Protein AF-A0A2V6NVK5-F1 (afdb_monomer_lite)

Structure (mmCIF, N/CA/C/O backbone):
data_AF-A0A2V6NVK5-F1
#
_entry.id   AF-A0A2V6NVK5-F1
#
loop_
_atom_site.group_PDB
_atom_site.id
_atom_site.type_symbol
_atom_site.label_atom_id
_atom_site.label_alt_id
_atom_site.label_comp_id
_atom_site.label_asym_id
_atom_site.label_entity_id
_atom_site.label_seq_id
_atom_site.pdbx_PDB_ins_code
_atom_site.Cartn_x
_atom_site.Cartn_y
_atom_site.Cartn_z
_atom_site.occupancy
_atom_site.B_iso_or_equiv
_atom_site.auth_seq_id
_atom_site.auth_comp_id
_atom_site.auth_asym_id
_atom_site.auth_atom_id
_atom_site.pdbx_PDB_model_num
ATOM 1 N N . MET A 1 1 ? -63.615 -15.060 -67.276 1.00 38.47 1 MET A N 1
ATOM 2 C CA . MET A 1 1 ? -62.724 -16.230 -67.419 1.00 38.47 1 MET A CA 1
ATOM 3 C C . MET A 1 1 ? -61.488 -16.027 -66.559 1.00 38.47 1 MET A C 1
ATOM 5 O O . MET A 1 1 ? -60.958 -14.928 -66.597 1.00 38.47 1 MET A O 1
ATOM 9 N N . SER A 1 2 ? -61.069 -17.094 -65.866 1.00 39.78 2 SER A N 1
ATOM 10 C CA . SER A 1 2 ? -59.786 -17.309 -65.161 1.00 39.78 2 SER A CA 1
ATOM 11 C C . SER A 1 2 ? -59.443 -16.378 -63.991 1.00 39.78 2 SER A C 1
ATOM 13 O O . SER A 1 2 ? -59.455 -15.169 -64.139 1.00 39.78 2 SER A O 1
ATOM 15 N N . SER A 1 3 ? -59.061 -16.840 -62.801 1.00 46.56 3 SER A N 1
ATOM 16 C CA . SER A 1 3 ? -58.874 -18.193 -62.265 1.00 46.56 3 SER A CA 1
ATOM 17 C C . SER A 1 3 ? -58.940 -18.110 -60.740 1.00 46.56 3 SER A C 1
ATOM 19 O O . SER A 1 3 ? -58.500 -17.124 -60.150 1.00 46.56 3 SER A O 1
ATOM 21 N N . GLY A 1 4 ? -59.493 -19.150 -60.118 1.00 39.75 4 GLY A N 1
ATOM 22 C CA . GLY A 1 4 ? -59.526 -19.323 -58.672 1.00 39.75 4 GLY A CA 1
ATOM 23 C C . GLY A 1 4 ? -58.248 -19.930 -58.085 1.00 39.75 4 GLY A C 1
ATOM 24 O O . GLY A 1 4 ? -57.452 -20.550 -58.783 1.00 39.75 4 GLY A O 1
ATOM 25 N N . THR A 1 5 ? -58.134 -19.726 -56.772 1.00 47.91 5 THR A N 1
ATOM 26 C CA . THR A 1 5 ? -57.737 -20.671 -55.713 1.00 47.91 5 THR A CA 1
ATOM 27 C C . THR A 1 5 ? -56.517 -21.567 -55.944 1.00 47.91 5 THR A C 1
ATOM 29 O O . THR A 1 5 ? -56.575 -22.488 -56.747 1.00 47.91 5 THR A O 1
ATOM 32 N N . THR A 1 6 ? -55.497 -21.452 -55.083 1.00 47.38 6 THR A N 1
ATOM 33 C CA . THR A 1 6 ? -55.057 -22.583 -54.235 1.00 47.38 6 THR A CA 1
ATOM 34 C C . THR A 1 6 ? -54.262 -22.087 -53.030 1.00 47.38 6 THR A C 1
ATOM 36 O O . THR A 1 6 ? -53.190 -21.497 -53.116 1.00 47.38 6 THR A O 1
ATOM 39 N N . 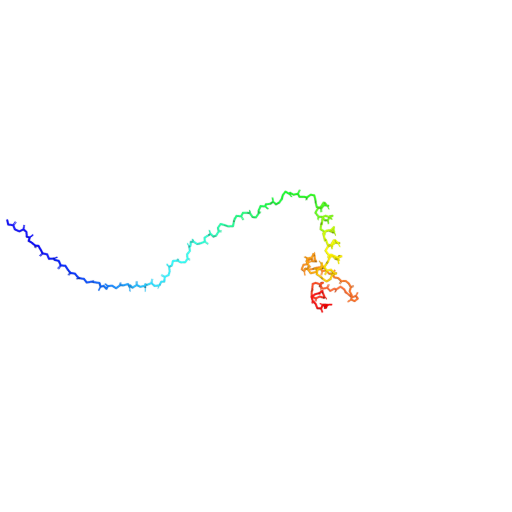THR A 1 7 ? -54.862 -22.374 -51.891 1.00 38.06 7 THR A N 1
ATOM 40 C CA . THR A 1 7 ? -54.367 -22.278 -50.531 1.00 38.06 7 THR A CA 1
ATOM 41 C C . THR A 1 7 ? -53.385 -23.428 -50.234 1.00 38.06 7 THR A C 1
ATOM 43 O O . THR A 1 7 ? -53.581 -24.543 -50.706 1.00 38.06 7 THR A O 1
ATOM 46 N N . ILE A 1 8 ? -52.442 -23.169 -49.315 1.00 47.78 8 ILE A N 1
ATOM 47 C CA . ILE A 1 8 ? -51.958 -24.085 -48.256 1.00 47.78 8 ILE A CA 1
ATOM 48 C C . ILE A 1 8 ? -50.594 -24.823 -48.372 1.00 47.78 8 ILE A C 1
ATOM 50 O O . ILE A 1 8 ? -50.327 -25.609 -49.271 1.00 47.78 8 ILE A O 1
ATOM 54 N N . HIS A 1 9 ? -49.850 -24.658 -47.259 1.00 41.56 9 HIS A N 1
ATOM 55 C CA . HIS A 1 9 ? -48.816 -25.491 -46.614 1.00 41.56 9 HIS A CA 1
ATOM 56 C C . HIS A 1 9 ? -47.488 -25.707 -47.379 1.00 41.56 9 HIS A C 1
ATOM 58 O O . HIS A 1 9 ? -47.451 -26.151 -48.510 1.00 41.56 9 HIS A O 1
ATOM 64 N N . ARG A 1 10 ? -46.314 -25.542 -46.761 1.00 53.34 10 ARG A N 1
ATOM 65 C CA . ARG A 1 10 ? -45.865 -26.338 -45.610 1.00 53.34 10 ARG A CA 1
ATOM 66 C C . ARG A 1 10 ? -44.637 -25.705 -44.945 1.00 53.34 10 ARG A C 1
ATOM 68 O O . ARG A 1 10 ? -43.648 -25.401 -45.595 1.00 53.34 10 ARG A O 1
ATOM 75 N N . ARG A 1 11 ? -44.702 -25.607 -43.616 1.00 59.62 11 ARG A N 1
ATOM 76 C CA . ARG A 1 11 ? -43.563 -25.422 -42.707 1.00 59.62 11 ARG A CA 1
ATOM 77 C C . ARG A 1 11 ? -42.478 -26.467 -43.002 1.00 59.62 11 ARG A C 1
ATOM 79 O O . ARG A 1 11 ? -42.821 -27.648 -43.015 1.00 59.62 11 ARG A O 1
ATOM 86 N N . ARG A 1 12 ? -41.226 -26.029 -43.191 1.00 50.88 12 ARG A N 1
ATOM 87 C CA . ARG A 1 12 ? -39.919 -26.735 -43.092 1.00 50.88 12 ARG A CA 1
ATOM 88 C C . ARG A 1 12 ? -38.914 -25.862 -43.869 1.00 50.88 12 ARG A C 1
ATOM 90 O O . ARG A 1 12 ? -39.208 -25.508 -44.994 1.00 50.88 12 ARG A O 1
ATOM 97 N N . ALA A 1 13 ? -37.761 -25.439 -43.381 1.00 42.38 13 ALA A N 1
ATOM 98 C CA . ALA A 1 13 ? -36.995 -25.828 -42.220 1.00 42.38 13 ALA A CA 1
ATOM 99 C C . ALA A 1 13 ? -36.125 -24.628 -41.813 1.00 42.38 13 ALA A C 1
ATOM 101 O O . ALA A 1 13 ? -35.529 -23.969 -42.661 1.00 42.38 13 ALA A O 1
ATOM 102 N N . ILE A 1 14 ? -36.059 -24.367 -40.508 1.00 52.41 14 ILE A N 1
ATOM 103 C CA . ILE A 1 14 ? -34.947 -23.641 -39.901 1.00 52.41 14 ILE A CA 1
ATOM 104 C C . ILE A 1 14 ? -33.703 -24.476 -40.208 1.00 52.41 14 ILE A C 1
ATOM 106 O O . ILE A 1 14 ? -33.571 -25.587 -39.698 1.00 52.41 14 ILE A O 1
ATOM 110 N N . LEU A 1 15 ? -32.834 -23.973 -41.080 1.00 46.97 15 LEU A N 1
ATOM 111 C CA . LEU A 1 15 ? -31.492 -24.503 -41.270 1.00 46.97 15 LEU A CA 1
ATOM 112 C C . LEU A 1 15 ? -30.516 -23.418 -40.835 1.00 46.97 15 LEU A C 1
ATOM 114 O O . LEU A 1 15 ? -30.261 -22.446 -41.540 1.00 46.97 15 LEU A O 1
ATOM 118 N N . ILE A 1 16 ? -30.020 -23.604 -39.616 1.00 49.56 16 ILE A N 1
ATOM 119 C CA . ILE A 1 16 ? -28.817 -22.966 -39.104 1.00 49.56 16 ILE A CA 1
ATOM 120 C C . ILE A 1 16 ? -27.672 -23.453 -39.997 1.00 49.56 16 ILE A C 1
ATOM 122 O O . ILE A 1 16 ? -27.270 -24.611 -39.910 1.00 49.56 16 ILE A O 1
ATOM 126 N N . ALA A 1 17 ? -27.162 -22.579 -40.859 1.00 40.56 17 ALA A N 1
ATOM 127 C CA . ALA A 1 17 ? -25.856 -22.744 -41.477 1.00 40.56 17 ALA A CA 1
ATOM 128 C C . ALA A 1 17 ? -24.887 -21.821 -40.735 1.00 40.56 17 ALA A C 1
ATOM 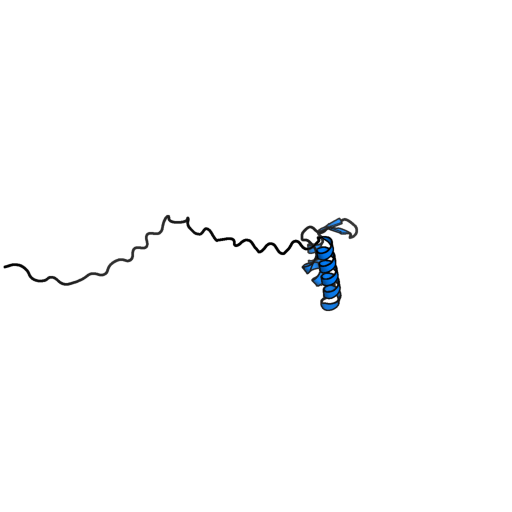130 O O . ALA A 1 17 ? -24.769 -20.630 -41.014 1.00 40.56 17 ALA A O 1
ATOM 131 N N . ALA A 1 18 ? -24.251 -22.394 -39.718 1.00 47.97 18 ALA A N 1
ATOM 132 C CA . ALA A 1 18 ? -23.054 -21.856 -39.106 1.00 47.97 18 ALA A CA 1
ATOM 133 C C . ALA A 1 18 ? -21.928 -21.851 -40.146 1.00 47.97 18 ALA A C 1
ATOM 135 O O . ALA A 1 18 ? -21.631 -22.906 -40.699 1.00 47.97 18 ALA A O 1
ATOM 136 N N . THR A 1 19 ? -21.331 -20.687 -40.416 1.00 49.75 19 THR A N 1
ATOM 137 C CA . THR A 1 19 ? -19.884 -20.437 -40.617 1.00 49.75 19 THR A CA 1
ATOM 138 C C . THR A 1 19 ? -19.677 -19.065 -41.273 1.00 49.75 19 THR A C 1
ATOM 140 O O . THR A 1 19 ? -20.191 -18.798 -42.349 1.00 49.75 19 THR A O 1
ATOM 143 N N . GLY A 1 20 ? -18.886 -18.199 -40.627 1.00 47.62 20 GLY A N 1
ATOM 144 C CA . GLY A 1 20 ? -18.205 -17.090 -41.310 1.00 47.62 20 GLY A CA 1
ATOM 145 C C . GLY A 1 20 ? -18.898 -15.723 -41.336 1.00 47.62 20 GLY A C 1
ATOM 146 O O . GLY A 1 20 ? -19.153 -15.192 -42.407 1.00 47.62 20 GLY A O 1
ATOM 147 N N . ALA A 1 21 ? -19.115 -15.097 -40.176 1.00 46.75 21 ALA A N 1
ATOM 148 C CA . ALA A 1 21 ? -19.282 -13.638 -40.084 1.00 46.75 21 ALA A CA 1
ATOM 149 C C . ALA A 1 21 ? -18.771 -13.125 -38.725 1.00 46.75 21 ALA A C 1
ATOM 151 O O . ALA A 1 21 ? -19.504 -12.558 -37.922 1.00 46.75 21 ALA A O 1
ATOM 152 N N . ALA A 1 22 ? -17.499 -13.400 -38.435 1.00 52.69 22 ALA A N 1
ATOM 153 C CA . ALA A 1 22 ? -16.809 -12.939 -37.236 1.00 52.69 22 ALA A CA 1
ATOM 154 C C . ALA A 1 22 ? -15.947 -11.714 -37.569 1.00 52.69 22 ALA A C 1
ATOM 156 O O . ALA A 1 22 ? -14.743 -11.867 -37.728 1.00 52.69 22 ALA A O 1
ATOM 157 N N . LEU A 1 23 ? -16.544 -10.521 -37.715 1.00 56.47 23 LEU A N 1
ATOM 158 C CA . LEU A 1 23 ? -15.797 -9.252 -37.642 1.00 56.47 23 LEU A CA 1
ATOM 159 C C . LEU A 1 23 ? -16.714 -8.014 -37.555 1.00 56.47 23 LEU A C 1
ATOM 161 O O . LEU A 1 23 ? -16.837 -7.274 -38.522 1.00 56.47 23 LEU A O 1
ATOM 165 N N . ALA A 1 24 ? -17.376 -7.765 -36.419 1.00 55.84 24 ALA A N 1
ATOM 166 C CA . ALA A 1 24 ? -18.004 -6.452 -36.178 1.00 55.84 24 ALA A CA 1
ATOM 167 C C . ALA A 1 24 ? -18.327 -6.154 -34.698 1.00 55.84 24 ALA A C 1
ATOM 169 O O . ALA A 1 24 ? -19.341 -5.531 -34.403 1.00 55.84 24 ALA A O 1
ATOM 170 N N . LEU A 1 25 ? -17.484 -6.575 -33.749 1.00 53.97 25 LEU A N 1
ATOM 171 C CA . LEU A 1 25 ? -17.516 -6.025 -32.386 1.00 53.97 25 LEU A CA 1
ATOM 172 C C . LEU A 1 25 ? -16.234 -5.222 -32.146 1.00 53.97 25 LEU A C 1
ATOM 174 O O . LEU A 1 25 ? -15.335 -5.644 -31.426 1.00 53.97 25 LEU A O 1
ATOM 178 N N . CYS A 1 26 ? -16.142 -4.049 -32.774 1.00 47.91 26 CYS A N 1
ATOM 179 C CA . CYS A 1 26 ? -15.263 -2.998 -32.275 1.00 47.91 26 CYS A CA 1
ATOM 180 C C . CYS A 1 26 ? -15.914 -2.440 -31.009 1.00 47.91 26 CYS A C 1
ATOM 182 O O . CYS A 1 26 ? -16.747 -1.537 -31.068 1.00 47.91 26 CYS A O 1
ATOM 184 N N . SER A 1 27 ? -15.577 -3.032 -29.866 1.00 56.94 27 SER A N 1
ATOM 185 C CA . SER A 1 27 ? -15.878 -2.475 -28.554 1.00 56.94 27 SER A CA 1
ATOM 186 C C . SER A 1 27 ? -15.345 -1.046 -28.510 1.00 56.94 27 SER A C 1
ATOM 188 O O . SER A 1 27 ? -14.138 -0.828 -28.611 1.00 56.94 27 SER A O 1
ATOM 190 N N . ALA A 1 28 ? -16.239 -0.070 -28.381 1.00 56.69 28 ALA A N 1
ATOM 191 C CA . ALA A 1 28 ? -15.859 1.289 -28.051 1.00 56.69 28 ALA A CA 1
ATOM 192 C C . ALA A 1 28 ? -15.208 1.268 -26.660 1.00 56.69 28 ALA A C 1
ATOM 194 O O . ALA A 1 28 ? -15.893 1.262 -25.639 1.00 56.69 28 ALA A O 1
ATOM 195 N N . VAL A 1 29 ? -13.876 1.220 -26.615 1.00 63.72 29 VAL A N 1
ATOM 196 C CA . VAL A 1 29 ? -13.126 1.683 -25.450 1.00 63.72 29 VAL A CA 1
ATOM 197 C C . VAL A 1 29 ? -13.409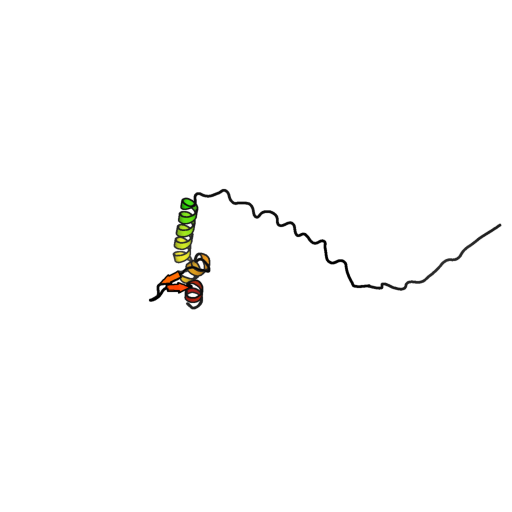 3.177 -25.365 1.00 63.72 29 VAL A C 1
ATOM 199 O O . VAL A 1 29 ? -12.869 3.977 -26.125 1.00 63.72 29 VAL A O 1
ATOM 202 N N . ALA A 1 30 ? -14.339 3.552 -24.487 1.00 60.56 30 ALA A N 1
ATOM 203 C CA . ALA A 1 30 ? -14.400 4.922 -24.015 1.00 60.56 30 ALA A CA 1
ATOM 204 C C . ALA A 1 30 ? -13.031 5.229 -23.388 1.00 60.56 30 ALA A C 1
ATOM 206 O O . ALA A 1 30 ? -12.526 4.382 -22.641 1.00 60.56 30 ALA A O 1
ATOM 207 N N . PRO A 1 31 ? -12.400 6.380 -23.681 1.00 58.66 31 PRO A N 1
ATOM 208 C CA . PRO A 1 31 ? -11.223 6.778 -22.932 1.00 58.66 31 PRO A CA 1
ATOM 209 C C . PRO A 1 31 ? -11.638 6.806 -21.462 1.00 58.66 31 PRO A C 1
ATOM 211 O O . PRO A 1 31 ? -12.538 7.560 -21.087 1.00 58.66 31 PRO A O 1
ATOM 214 N N . ALA A 1 32 ? -11.038 5.931 -20.648 1.00 58.94 32 ALA A N 1
ATOM 215 C CA . ALA A 1 32 ? -11.098 6.067 -19.203 1.00 58.94 32 ALA A CA 1
ATOM 216 C C . ALA A 1 32 ? -10.691 7.513 -18.928 1.00 58.94 32 ALA A C 1
ATOM 218 O O . ALA A 1 32 ? -9.604 7.919 -19.344 1.00 58.94 32 ALA A O 1
ATOM 219 N N . GLY A 1 33 ? -11.625 8.307 -18.395 1.00 49.75 33 GLY A N 1
ATOM 220 C CA . GLY A 1 33 ? -11.457 9.747 -18.269 1.00 49.75 33 GLY A CA 1
ATOM 221 C C . GLY A 1 33 ? -10.086 10.025 -17.679 1.00 49.75 33 GLY A C 1
ATOM 222 O O . GLY A 1 33 ? -9.778 9.525 -16.599 1.00 49.75 33 GLY A O 1
ATOM 223 N N . ALA A 1 34 ? -9.249 10.750 -18.424 1.00 57.09 34 ALA A N 1
ATOM 224 C CA . ALA A 1 34 ? -7.998 11.244 -17.889 1.00 57.09 34 ALA A CA 1
ATOM 225 C C . ALA A 1 34 ? -8.381 12.076 -16.667 1.00 57.09 34 ALA A C 1
ATOM 227 O O . ALA A 1 34 ? -8.970 13.152 -16.806 1.00 57.09 34 ALA A O 1
ATOM 228 N N . ALA A 1 35 ? -8.149 11.526 -15.473 1.00 62.75 35 ALA A N 1
ATOM 229 C CA . ALA A 1 35 ? -8.286 12.285 -14.247 1.00 62.75 35 ALA A CA 1
ATOM 230 C C . ALA A 1 35 ? -7.467 13.571 -14.434 1.00 62.75 35 ALA A C 1
ATOM 232 O O . ALA A 1 35 ? -6.402 13.510 -15.065 1.00 62.75 35 ALA A O 1
ATOM 233 N N . PRO A 1 36 ? -7.961 14.735 -13.970 1.00 61.34 36 PRO A N 1
ATOM 234 C CA . PRO A 1 36 ? -7.186 15.965 -14.049 1.00 61.34 36 PRO A CA 1
ATOM 235 C C . PRO A 1 36 ? -5.785 15.668 -13.525 1.00 61.34 36 PRO A C 1
ATOM 237 O O . PRO A 1 36 ? -5.659 14.997 -12.497 1.00 61.34 36 PRO A O 1
ATOM 240 N N . ALA A 1 37 ? -4.762 16.090 -14.277 1.00 63.28 37 ALA A N 1
ATOM 241 C CA . ALA A 1 37 ? -3.370 15.866 -13.920 1.00 63.28 37 ALA A CA 1
ATOM 242 C C . ALA A 1 37 ? -3.143 16.479 -12.535 1.00 63.28 37 ALA A C 1
ATOM 244 O O . ALA A 1 37 ? -2.982 17.687 -12.388 1.00 63.28 37 ALA A O 1
ATOM 245 N N . THR A 1 38 ? -3.255 15.635 -11.515 1.00 70.00 38 THR A N 1
ATOM 246 C CA . THR A 1 38 ? -2.974 15.994 -10.136 1.00 70.00 38 THR A CA 1
ATOM 247 C C . THR A 1 38 ? -1.468 16.170 -10.077 1.00 70.00 38 THR A C 1
ATOM 249 O O . THR A 1 38 ? -0.750 15.387 -10.707 1.00 70.00 38 THR A O 1
ATOM 252 N N . ASP A 1 39 ? -0.991 17.208 -9.389 1.00 91.44 39 ASP A N 1
ATOM 253 C CA . ASP A 1 39 ? 0.444 17.382 -9.188 1.00 91.44 39 ASP A CA 1
ATOM 254 C C . ASP A 1 39 ? 1.019 16.042 -8.685 1.00 91.44 39 ASP A C 1
ATOM 256 O O . ASP A 1 39 ? 0.447 15.449 -7.759 1.00 91.44 39 ASP A O 1
ATOM 260 N N . PRO A 1 40 ? 2.084 15.496 -9.304 1.00 92.31 40 PRO A N 1
ATOM 261 C CA . PRO A 1 40 ? 2.668 14.232 -8.869 1.00 92.31 40 PRO A CA 1
ATOM 262 C C . PRO A 1 40 ? 2.970 14.198 -7.365 1.00 92.31 40 PRO A C 1
ATOM 264 O O . PRO A 1 40 ? 2.830 13.145 -6.736 1.00 92.31 40 PRO A O 1
ATOM 267 N N . LEU A 1 41 ? 3.325 15.345 -6.775 1.00 94.38 41 LEU A N 1
ATOM 268 C CA . LEU A 1 41 ? 3.518 15.485 -5.337 1.00 94.38 41 LEU A CA 1
ATOM 269 C C . LEU A 1 41 ? 2.208 15.298 -4.566 1.00 94.38 41 LEU A C 1
ATOM 271 O O . LEU A 1 41 ? 2.173 14.522 -3.611 1.00 94.38 41 LEU A O 1
ATOM 275 N N . ASP A 1 42 ? 1.131 15.959 -4.982 1.00 95.12 42 ASP A N 1
ATOM 276 C CA . ASP A 1 42 ? -0.176 15.840 -4.330 1.00 95.12 42 ASP A CA 1
ATOM 277 C C . ASP A 1 42 ? -0.709 14.405 -4.413 1.00 95.12 42 ASP A C 1
ATOM 279 O O . ASP A 1 42 ? -1.230 13.874 -3.428 1.00 95.12 42 ASP A O 1
ATOM 283 N N . SER A 1 43 ? -0.509 13.737 -5.554 1.00 93.25 43 SER A N 1
ATOM 284 C CA . SER A 1 43 ? -0.875 12.328 -5.734 1.00 93.25 43 SER A CA 1
ATOM 285 C C . SER A 1 43 ? -0.099 11.408 -4.786 1.00 93.25 43 SER A C 1
ATOM 287 O O . SER A 1 43 ? -0.677 10.487 -4.198 1.00 93.25 43 SER A O 1
ATOM 289 N N . LEU A 1 44 ? 1.204 11.650 -4.609 1.00 94.31 44 LEU A N 1
ATOM 290 C CA . LEU A 1 44 ? 2.031 10.880 -3.681 1.00 94.31 44 LEU A CA 1
ATOM 291 C C . LEU A 1 44 ? 1.584 11.110 -2.233 1.00 94.31 44 LEU A C 1
ATOM 293 O O . LEU A 1 44 ? 1.350 10.152 -1.498 1.00 94.31 44 LEU A O 1
ATOM 297 N N . VAL A 1 45 ? 1.387 12.371 -1.837 1.00 96.94 45 VAL A N 1
ATOM 298 C CA . VAL A 1 45 ? 0.925 12.737 -0.488 1.00 96.94 45 VAL A CA 1
ATOM 299 C C . VAL A 1 45 ? -0.437 12.117 -0.181 1.00 96.94 45 VAL A C 1
ATOM 301 O O . VAL A 1 45 ? -0.645 11.606 0.923 1.00 96.94 45 VAL A O 1
ATOM 304 N N . ALA A 1 46 ? -1.369 12.142 -1.135 1.00 97.06 46 ALA A N 1
ATOM 305 C CA . ALA A 1 46 ? -2.676 11.518 -0.975 1.00 97.06 46 ALA A CA 1
ATOM 306 C C . ALA A 1 46 ? -2.559 9.997 -0.781 1.00 97.06 46 ALA A C 1
ATOM 308 O O . ALA A 1 46 ? -3.190 9.451 0.127 1.00 97.06 46 ALA A O 1
ATOM 309 N N . SER A 1 47 ? -1.712 9.336 -1.576 1.00 97.12 47 SER A N 1
ATOM 310 C CA . SER A 1 47 ? -1.482 7.887 -1.496 1.00 97.12 47 SER A CA 1
ATOM 311 C C . SER A 1 47 ? -0.880 7.479 -0.148 1.00 97.12 47 SER A C 1
ATOM 313 O O . SER A 1 47 ? -1.394 6.571 0.503 1.00 97.12 47 SER A O 1
ATOM 315 N N . GLU A 1 48 ? 0.132 8.203 0.333 1.00 98.12 48 GLU A N 1
ATOM 316 C CA . GLU A 1 48 ? 0.765 7.947 1.636 1.00 98.12 48 GLU A CA 1
ATOM 317 C C . GLU A 1 48 ? -0.207 8.152 2.807 1.00 98.12 48 GLU A C 1
ATOM 319 O O . GLU A 1 48 ? -0.272 7.340 3.733 1.00 98.12 48 GLU A O 1
ATOM 324 N N . ARG A 1 49 ? -1.026 9.212 2.765 1.00 98.62 49 ARG A N 1
ATOM 325 C CA . ARG A 1 49 ? -2.056 9.451 3.792 1.00 98.62 49 ARG A CA 1
ATOM 326 C C . ARG A 1 49 ? -3.108 8.345 3.805 1.00 98.62 49 ARG A C 1
ATOM 328 O O . ARG A 1 49 ? -3.519 7.918 4.886 1.00 98.62 49 ARG A O 1
ATOM 335 N N . ALA A 1 50 ? -3.537 7.884 2.631 1.00 98.62 50 ALA A N 1
ATOM 336 C CA . ALA A 1 50 ? -4.502 6.799 2.505 1.00 98.62 50 ALA A CA 1
ATOM 337 C C . ALA A 1 50 ? -3.927 5.468 3.021 1.00 98.62 50 ALA A C 1
ATOM 339 O O . ALA A 1 50 ? -4.591 4.785 3.806 1.00 98.62 50 ALA A O 1
ATOM 340 N N . PHE A 1 51 ? -2.675 5.152 2.677 1.00 98.62 51 PHE A N 1
ATOM 341 C CA . PHE A 1 51 ? -1.951 4.003 3.221 1.00 98.62 51 PHE A CA 1
ATOM 342 C C . PHE A 1 51 ? -1.856 4.067 4.750 1.00 98.62 51 PHE A C 1
ATOM 344 O O . PHE A 1 51 ? -2.239 3.114 5.432 1.00 98.62 51 PHE A O 1
ATOM 351 N N . ALA A 1 52 ? -1.416 5.201 5.307 1.00 98.69 52 ALA A N 1
ATOM 352 C CA . ALA A 1 52 ? -1.285 5.380 6.751 1.00 98.69 52 ALA A CA 1
ATOM 353 C C . ALA A 1 52 ? -2.627 5.169 7.469 1.00 98.69 52 ALA A C 1
ATOM 355 O O . ALA A 1 52 ? -2.697 4.396 8.429 1.00 98.69 52 ALA A O 1
ATOM 356 N N . ALA A 1 53 ? -3.705 5.781 6.970 1.00 98.81 53 ALA A N 1
ATOM 357 C CA . ALA A 1 53 ? -5.045 5.603 7.522 1.00 98.81 53 ALA A CA 1
ATOM 358 C C . ALA A 1 53 ? -5.503 4.134 7.467 1.00 98.81 53 ALA A C 1
ATOM 360 O O . ALA A 1 53 ? -5.965 3.593 8.475 1.00 98.81 53 ALA A O 1
ATOM 361 N N . MET A 1 54 ? -5.326 3.463 6.326 1.00 98.75 54 MET A N 1
ATOM 362 C CA . MET A 1 54 ? -5.717 2.061 6.166 1.00 98.75 54 MET A CA 1
ATOM 363 C C . MET A 1 54 ? -4.890 1.127 7.052 1.00 98.75 54 MET A C 1
ATOM 365 O O . MET A 1 54 ? -5.445 0.188 7.618 1.00 98.75 54 MET A O 1
ATOM 369 N N . SER A 1 55 ? -3.595 1.396 7.227 1.00 98.44 55 SER A N 1
ATOM 370 C CA . SER A 1 55 ? -2.713 0.575 8.065 1.00 98.44 55 SER A CA 1
ATOM 371 C C . SER A 1 55 ? -3.171 0.535 9.525 1.00 98.44 55 SER A C 1
ATOM 373 O O . SER A 1 55 ? -3.072 -0.506 10.171 1.00 98.44 55 SER A O 1
ATOM 375 N N . VAL A 1 56 ? -3.741 1.639 10.020 1.00 98.44 56 VAL A N 1
ATOM 376 C CA . VAL A 1 56 ? -4.331 1.725 11.362 1.00 98.44 56 VAL A CA 1
ATOM 377 C C . VAL A 1 56 ? -5.704 1.053 11.399 1.00 98.44 56 VAL A C 1
ATOM 379 O O . VAL A 1 56 ? -6.012 0.341 12.349 1.00 98.44 56 VAL A O 1
ATOM 382 N N . GLN A 1 57 ? -6.531 1.261 10.371 1.00 98.56 57 GLN A N 1
ATOM 383 C CA . GLN A 1 57 ? -7.909 0.759 10.338 1.00 98.56 57 GLN A CA 1
ATOM 384 C C . GLN A 1 57 ? -8.017 -0.752 10.086 1.00 98.56 57 GLN A C 1
ATOM 386 O O . GLN A 1 57 ? -8.892 -1.403 10.650 1.00 98.56 57 GLN A O 1
ATOM 391 N N . LYS A 1 58 ? -7.173 -1.298 9.206 1.00 97.75 58 LYS A N 1
ATOM 392 C CA . LYS A 1 58 ? -7.250 -2.680 8.695 1.00 97.75 58 LYS A CA 1
ATOM 393 C C . LYS A 1 58 ? -5.976 -3.488 8.935 1.00 97.75 58 LYS A C 1
ATOM 395 O O . LYS A 1 58 ? -5.946 -4.686 8.683 1.00 97.75 58 LYS A O 1
ATOM 400 N N . GLY A 1 59 ? -4.928 -2.852 9.449 1.00 97.69 59 GLY A N 1
ATOM 401 C CA . GLY A 1 59 ? -3.647 -3.494 9.689 1.00 97.69 59 GLY A CA 1
ATOM 402 C C . GLY A 1 59 ? -2.685 -3.390 8.508 1.00 97.69 59 GLY A C 1
ATOM 403 O O . GLY A 1 59 ? -3.035 -3.082 7.368 1.00 97.69 59 GLY A O 1
ATOM 404 N N . MET A 1 60 ? -1.419 -3.664 8.815 1.00 96.69 60 MET A N 1
ATOM 405 C CA . MET A 1 60 ? -0.296 -3.434 7.908 1.00 96.69 60 MET A CA 1
ATOM 406 C C . MET A 1 60 ? -0.330 -4.335 6.668 1.00 96.69 60 MET A C 1
ATOM 408 O O . MET A 1 60 ? 0.017 -3.897 5.576 1.00 96.69 60 MET A O 1
ATOM 412 N N . ARG A 1 61 ? -0.749 -5.596 6.828 1.00 97.06 61 ARG A N 1
ATOM 413 C CA . ARG A 1 61 ? -0.813 -6.562 5.726 1.00 97.06 61 ARG A CA 1
ATOM 414 C C . ARG A 1 61 ? -1.747 -6.075 4.624 1.00 97.06 61 ARG A C 1
ATOM 416 O O . ARG A 1 61 ? -1.330 -6.001 3.474 1.00 97.06 61 ARG A O 1
ATOM 423 N N . ASP A 1 62 ? -2.972 -5.725 4.989 1.00 98.12 62 ASP A N 1
ATOM 424 C CA . ASP A 1 62 ? -3.996 -5.325 4.028 1.00 98.12 62 ASP A CA 1
ATOM 425 C C . ASP A 1 62 ? -3.651 -3.983 3.379 1.00 98.12 62 ASP A C 1
ATOM 427 O O . ASP A 1 62 ? -3.782 -3.845 2.167 1.00 98.12 62 ASP A O 1
ATOM 431 N N . ALA A 1 63 ? -3.108 -3.035 4.149 1.00 98.31 63 ALA A N 1
ATOM 432 C CA . ALA A 1 63 ? -2.620 -1.775 3.597 1.00 98.31 63 ALA A CA 1
ATOM 433 C C . ALA A 1 63 ? -1.496 -1.990 2.566 1.00 98.31 63 ALA A C 1
ATOM 435 O O . ALA A 1 63 ? -1.521 -1.394 1.494 1.00 98.31 63 ALA A O 1
ATOM 436 N N . PHE A 1 64 ? -0.530 -2.874 2.827 1.00 97.38 64 PHE A N 1
ATOM 437 C CA . PHE A 1 64 ? 0.492 -3.173 1.821 1.00 97.38 64 PHE A CA 1
ATOM 438 C C . PHE A 1 64 ? -0.063 -3.933 0.614 1.00 97.38 64 PHE A C 1
ATOM 440 O O . PHE A 1 64 ? 0.374 -3.670 -0.497 1.00 97.38 64 PHE A O 1
ATOM 447 N N . LEU A 1 65 ? -1.013 -4.855 0.776 1.00 97.25 65 LEU A N 1
ATOM 448 C CA . LEU A 1 65 ? -1.599 -5.545 -0.381 1.00 97.25 65 LEU A CA 1
ATOM 449 C C . LEU A 1 65 ? -2.391 -4.607 -1.300 1.00 97.25 65 LEU A C 1
ATOM 451 O O . LEU A 1 65 ? -2.418 -4.849 -2.506 1.00 97.25 65 LEU A O 1
ATOM 455 N N . GLU A 1 66 ? -2.976 -3.549 -0.737 1.00 97.94 66 GLU A N 1
ATOM 456 C CA . GLU A 1 66 ? -3.681 -2.500 -1.477 1.00 97.94 66 GLU A CA 1
ATOM 457 C C . GLU A 1 66 ? -2.716 -1.542 -2.193 1.00 97.94 66 GLU A C 1
ATOM 459 O O . GLU A 1 66 ? -2.823 -1.338 -3.399 1.00 97.94 66 GLU A O 1
ATOM 464 N N . PHE A 1 67 ? -1.765 -0.953 -1.461 1.00 97.62 67 PHE A N 1
ATOM 465 C CA . PHE A 1 67 ? -0.991 0.194 -1.956 1.00 97.62 67 PHE A CA 1
ATOM 466 C C . PHE A 1 67 ? 0.372 -0.163 -2.556 1.00 97.62 67 PHE A C 1
ATOM 468 O O . PHE A 1 67 ? 0.969 0.656 -3.254 1.00 97.62 67 PHE A O 1
ATOM 475 N N . LEU A 1 68 ? 0.911 -1.353 -2.284 1.00 97.31 68 LEU A N 1
ATOM 476 C CA . LEU A 1 68 ? 2.216 -1.739 -2.810 1.00 97.31 68 LEU A CA 1
ATOM 477 C C . LEU A 1 68 ? 2.114 -1.995 -4.319 1.00 97.31 68 LEU A C 1
ATOM 479 O O . LEU A 1 68 ? 1.227 -2.720 -4.768 1.00 97.31 68 LEU A O 1
ATOM 483 N N . ALA A 1 69 ? 3.040 -1.445 -5.104 1.00 97.00 69 ALA A N 1
ATOM 484 C CA . ALA A 1 69 ? 3.120 -1.747 -6.532 1.00 97.00 69 ALA A CA 1
ATOM 485 C C . ALA A 1 69 ? 3.410 -3.242 -6.770 1.00 97.00 69 ALA A C 1
ATOM 487 O O . ALA A 1 69 ? 4.014 -3.916 -5.929 1.00 97.00 69 ALA A O 1
ATOM 488 N N . ASP A 1 70 ? 2.971 -3.776 -7.912 1.00 95.81 70 ASP A N 1
ATOM 489 C CA . ASP A 1 70 ? 3.160 -5.194 -8.261 1.00 95.81 70 ASP A CA 1
ATOM 490 C C . ASP A 1 70 ? 4.638 -5.601 -8.334 1.00 95.81 70 ASP A C 1
ATOM 492 O O . ASP A 1 70 ? 5.001 -6.716 -7.956 1.00 95.81 70 ASP A O 1
ATOM 496 N N . ASP A 1 71 ? 5.490 -4.676 -8.764 1.00 96.38 71 ASP A N 1
ATOM 497 C CA . ASP A 1 71 ? 6.934 -4.820 -8.929 1.00 96.38 71 ASP A CA 1
ATOM 498 C C . ASP A 1 71 ? 7.744 -4.216 -7.769 1.00 96.38 71 ASP A C 1
ATOM 500 O O . ASP A 1 71 ? 8.973 -4.145 -7.835 1.00 96.38 71 ASP A O 1
ATOM 504 N N . ALA A 1 72 ? 7.083 -3.803 -6.683 1.00 97.50 72 ALA A N 1
ATOM 505 C CA .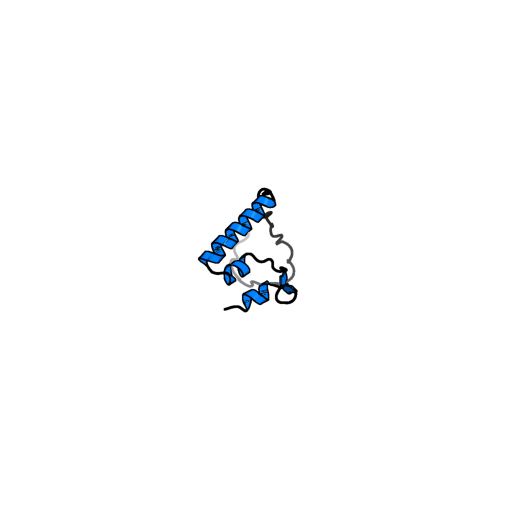 ALA A 1 72 ? 7.764 -3.176 -5.562 1.00 97.50 72 ALA A CA 1
ATOM 506 C C . ALA A 1 72 ? 8.797 -4.116 -4.926 1.00 97.50 72 ALA A C 1
ATOM 508 O O . ALA A 1 72 ? 8.520 -5.284 -4.636 1.00 97.50 72 ALA A O 1
ATOM 509 N N . ILE A 1 73 ? 9.968 -3.562 -4.621 1.00 97.69 73 ILE A N 1
ATOM 510 C CA . ILE A 1 73 ? 11.047 -4.258 -3.926 1.00 97.69 73 ILE A CA 1
ATOM 511 C C . ILE A 1 73 ? 11.017 -3.905 -2.440 1.00 97.69 73 ILE A C 1
ATOM 513 O O . ILE A 1 73 ? 11.011 -2.733 -2.067 1.00 97.69 73 ILE A O 1
ATOM 517 N N . ILE A 1 74 ? 11.044 -4.926 -1.583 1.00 96.69 74 ILE A N 1
ATOM 518 C CA . ILE A 1 74 ? 11.260 -4.780 -0.137 1.00 96.69 74 ILE A CA 1
ATOM 519 C C . ILE A 1 74 ? 12.590 -5.427 0.256 1.00 96.69 74 ILE A C 1
ATOM 521 O O . ILE A 1 74 ? 13.065 -6.341 -0.413 1.00 96.69 74 ILE A O 1
ATOM 525 N N . PHE A 1 75 ? 13.176 -5.004 1.374 1.00 96.38 75 PHE A N 1
ATOM 526 C CA . PHE A 1 75 ? 14.482 -5.495 1.826 1.00 96.38 75 PHE A CA 1
ATOM 527 C C . PHE A 1 75 ? 14.356 -6.396 3.043 1.00 96.38 75 PHE A C 1
ATOM 529 O O . PHE A 1 75 ? 14.121 -5.859 4.125 1.00 96.38 75 PHE A O 1
ATOM 536 N N . ARG A 1 76 ? 14.541 -7.724 2.900 1.00 88.00 76 ARG A N 1
ATOM 537 C CA . ARG A 1 76 ? 14.640 -8.660 4.046 1.00 88.00 76 ARG A CA 1
ATOM 538 C C . ARG A 1 76 ? 15.345 -10.000 3.738 1.00 88.00 76 ARG A C 1
ATOM 540 O O . ARG A 1 76 ? 14.699 -10.911 3.228 1.00 88.00 76 ARG A O 1
ATOM 547 N N . PRO A 1 77 ? 16.611 -10.192 4.156 1.00 93.06 77 PRO A N 1
ATOM 548 C CA . PRO A 1 77 ? 17.631 -9.148 4.296 1.00 93.06 77 PRO A CA 1
ATOM 549 C C . PRO A 1 77 ? 18.062 -8.589 2.927 1.00 93.06 77 PRO A C 1
ATOM 551 O O . PRO A 1 77 ? 18.567 -7.477 2.845 1.00 93.06 77 PRO A O 1
ATOM 554 N N . LEU A 1 78 ? 17.833 -9.349 1.855 1.00 97.25 78 LEU A N 1
ATOM 555 C CA . LEU A 1 78 ? 18.109 -8.980 0.468 1.00 97.25 78 LEU A CA 1
ATOM 556 C C . LEU A 1 78 ? 16.856 -8.382 -0.202 1.00 97.25 78 LEU A C 1
ATOM 558 O O . LEU A 1 78 ? 15.748 -8.570 0.319 1.00 97.25 78 LEU A O 1
ATOM 562 N N . PRO A 1 79 ? 17.007 -7.654 -1.325 1.00 97.81 79 PRO A N 1
ATOM 563 C CA . PRO A 1 79 ? 15.874 -7.164 -2.107 1.00 97.81 79 PRO A CA 1
ATOM 564 C C . PRO A 1 79 ? 15.049 -8.322 -2.686 1.00 97.81 79 PRO A C 1
ATOM 566 O O . PRO A 1 79 ? 15.596 -9.226 -3.317 1.00 97.81 79 PRO A O 1
ATOM 569 N N . VAL A 1 80 ? 13.731 -8.282 -2.489 1.00 97.06 80 VAL A N 1
ATOM 570 C CA . VAL A 1 80 ? 12.762 -9.266 -3.006 1.00 97.06 80 VAL A CA 1
ATOM 571 C C . VAL A 1 80 ? 11.473 -8.574 -3.461 1.00 97.06 80 VAL A C 1
ATOM 573 O O . VAL A 1 80 ? 11.143 -7.502 -2.953 1.00 97.06 80 VAL A O 1
ATOM 576 N N . ILE A 1 81 ? 10.713 -9.196 -4.372 1.00 97.62 81 ILE A N 1
ATOM 577 C CA . ILE A 1 81 ? 9.383 -8.706 -4.781 1.00 97.62 81 ILE A CA 1
ATOM 578 C C . ILE A 1 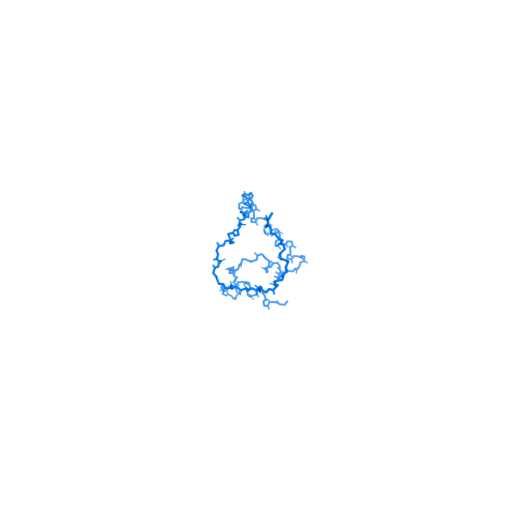81 ? 8.434 -8.755 -3.579 1.00 97.62 81 ILE A C 1
ATOM 580 O O . ILE A 1 81 ? 8.286 -9.789 -2.923 1.00 97.62 81 ILE A O 1
ATOM 584 N N . GLY A 1 82 ? 7.802 -7.626 -3.271 1.00 97.00 82 GLY A N 1
ATOM 585 C CA . GLY A 1 82 ? 7.133 -7.411 -1.995 1.00 97.00 82 GLY A CA 1
ATOM 586 C C . GLY A 1 82 ? 5.755 -8.056 -1.866 1.00 97.00 82 GLY A C 1
ATOM 587 O O . GLY A 1 82 ? 5.467 -8.623 -0.809 1.00 97.00 82 GLY A O 1
ATOM 588 N N . LYS A 1 83 ? 4.906 -8.017 -2.905 1.00 96.81 83 LYS A N 1
ATOM 589 C CA . LYS A 1 83 ? 3.530 -8.551 -2.818 1.00 96.81 83 LYS A CA 1
ATOM 590 C C . LYS A 1 83 ? 3.470 -10.016 -2.358 1.00 96.81 83 LYS A C 1
ATOM 592 O O . LYS A 1 83 ? 2.752 -10.267 -1.388 1.00 96.81 83 LYS A O 1
ATOM 597 N N . PRO A 1 84 ? 4.255 -10.961 -2.916 1.00 96.88 84 PRO A N 1
ATOM 598 C CA . PRO A 1 84 ? 4.267 -12.349 -2.445 1.00 96.88 84 PRO A CA 1
ATOM 599 C C . PRO A 1 84 ? 4.597 -12.476 -0.952 1.00 96.88 84 PRO A C 1
ATOM 601 O O . PRO A 1 84 ? 4.004 -13.286 -0.240 1.00 96.88 84 PRO A O 1
ATOM 604 N N . ILE A 1 85 ? 5.503 -11.632 -0.447 1.00 96.69 85 ILE A N 1
ATOM 605 C CA . ILE A 1 85 ? 5.907 -11.641 0.964 1.00 96.69 85 ILE A CA 1
ATOM 606 C C . ILE A 1 85 ? 4.783 -11.158 1.881 1.00 96.69 85 ILE A C 1
ATOM 608 O O . ILE A 1 85 ? 4.676 -11.645 3.005 1.00 96.69 85 ILE A O 1
ATOM 612 N N . TRP A 1 86 ? 3.970 -10.192 1.450 1.00 96.31 86 TRP A N 1
ATOM 613 C C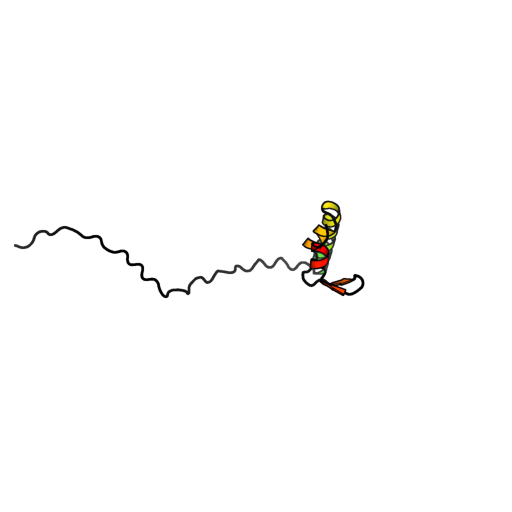A . TRP A 1 86 ? 2.821 -9.711 2.224 1.00 96.31 86 TRP A CA 1
ATOM 614 C C . TRP A 1 86 ? 1.613 -10.643 2.119 1.00 96.31 86 TRP A C 1
ATOM 616 O O . TRP A 1 86 ? 0.930 -10.849 3.120 1.00 96.31 86 TRP A O 1
ATOM 626 N N . GLN A 1 87 ? 1.399 -11.274 0.962 1.00 96.75 87 GLN A N 1
ATOM 627 C CA . GLN A 1 87 ? 0.334 -12.264 0.758 1.00 96.75 87 GLN A CA 1
ATOM 628 C C . GLN A 1 87 ? 0.494 -13.468 1.690 1.00 96.75 87 GLN A C 1
ATOM 630 O O . GLN A 1 87 ? -0.494 -13.928 2.261 1.00 96.75 87 GLN A O 1
ATOM 635 N N . ALA A 1 88 ? 1.735 -13.928 1.880 1.00 96.06 88 ALA A N 1
ATOM 636 C CA . ALA A 1 88 ? 2.074 -15.074 2.720 1.00 96.06 88 ALA A CA 1
ATOM 637 C C . ALA A 1 88 ? 1.958 -14.818 4.235 1.00 96.06 88 ALA A C 1
ATOM 639 O O . ALA A 1 88 ? 2.100 -15.756 5.019 1.00 96.06 88 ALA A O 1
ATOM 640 N N . ARG A 1 89 ? 1.737 -13.571 4.676 1.00 92.56 89 ARG A N 1
ATOM 641 C CA . ARG A 1 89 ? 1.513 -13.275 6.101 1.00 92.56 89 ARG A CA 1
ATOM 642 C C . ARG A 1 89 ? 0.069 -13.589 6.479 1.00 92.56 89 ARG A C 1
ATOM 644 O O . ARG A 1 89 ? -0.826 -13.390 5.661 1.00 92.56 89 ARG A O 1
ATOM 651 N N . THR A 1 90 ? -0.135 -14.038 7.710 1.00 80.81 90 THR A N 1
ATOM 652 C CA . THR A 1 90 ? -1.446 -14.196 8.361 1.00 80.81 90 THR A CA 1
ATOM 653 C C . THR A 1 90 ? -1.718 -13.037 9.294 1.00 80.81 90 THR A C 1
ATOM 655 O O . THR A 1 90 ? -0.760 -12.660 10.010 1.00 80.81 90 THR A O 1
#

Sequence (90 aa):
MSSGTTTIHRRRAILIAATGAALALCSAVAPAGAAPATDPLDSLVASERAFAAMSVQKGMRDAFLEFLADDAIIFRPLPVIGKPIWQART

Foldseek 3Di:
DDDDDDDDDDDDDPDDDDDDDPDDPPPPPDPPPPDPPDPPVVVVVVLVVVLVVCCVVPNNLVSCLPRPDQQDWDPDPHTDRVNVVSVPDD

pLDDT: mean 77.45, std 22.78, range [38.06, 98.81]

Secondary structure (DSSP, 8-state):
---------------------------------------HHHHHHHHHHHHHHHHHHH-HHHHHHHHS-TT-EEESSSEEEHHHHHHT--

Radius of gyration: 31.8 Å; chains: 1; bounding box: 81×44×79 Å